Protein AF-A0AAV6UVA1-F1 (afdb_monomer_lite)

Organism: NCBI:txid931172

Structure (mmCIF, N/CA/C/O backbone):
data_AF-A0AAV6UVA1-F1
#
_entry.id   AF-A0AAV6UVA1-F1
#
loop_
_atom_site.group_PDB
_atom_site.id
_atom_site.type_symbol
_atom_site.label_atom_id
_atom_site.label_alt_id
_atom_site.label_comp_id
_atom_site.lab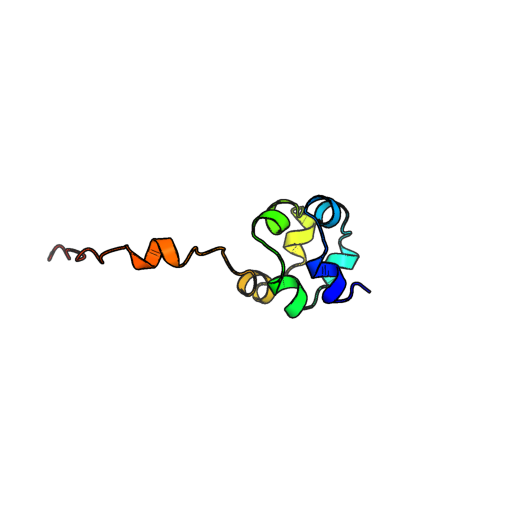el_asym_id
_atom_site.label_entity_id
_atom_site.label_seq_id
_atom_site.pdbx_PDB_ins_code
_atom_site.Cartn_x
_atom_site.Cartn_y
_atom_site.Cartn_z
_atom_site.occupancy
_atom_site.B_iso_or_equiv
_atom_site.auth_seq_id
_atom_site.auth_comp_id
_atom_site.auth_asym_id
_atom_site.auth_atom_id
_atom_site.pdbx_PDB_model_num
ATOM 1 N N . MET A 1 1 ? 15.780 -1.022 -6.633 1.00 56.16 1 MET A N 1
ATOM 2 C CA . MET A 1 1 ? 15.463 -0.773 -5.217 1.00 56.16 1 MET A CA 1
ATOM 3 C C . MET A 1 1 ? 14.736 0.551 -5.222 1.00 56.16 1 MET A C 1
ATOM 5 O O . MET A 1 1 ? 15.330 1.508 -5.697 1.00 56.16 1 MET A O 1
ATOM 9 N N . LEU A 1 2 ? 13.445 0.553 -4.891 1.00 62.88 2 LEU A N 1
ATOM 10 C CA . LEU A 1 2 ? 12.667 1.787 -4.790 1.00 62.88 2 LEU A CA 1
ATOM 11 C C . LEU A 1 2 ? 13.180 2.545 -3.561 1.00 62.88 2 LEU A C 1
ATOM 13 O O . LEU A 1 2 ? 13.314 1.937 -2.500 1.00 62.88 2 LEU A O 1
ATOM 17 N N . GLU A 1 3 ? 13.524 3.820 -3.699 1.00 66.50 3 GLU A N 1
ATOM 18 C CA . GLU A 1 3 ? 13.861 4.640 -2.538 1.00 66.50 3 GLU A CA 1
ATOM 19 C C . GLU A 1 3 ? 12.576 5.205 -1.907 1.00 66.50 3 GLU A C 1
ATOM 21 O O . GLU A 1 3 ? 11.599 5.460 -2.616 1.00 66.50 3 GLU A O 1
ATOM 26 N N . PRO A 1 4 ? 12.559 5.509 -0.595 1.00 63.53 4 PRO A N 1
ATOM 27 C CA . PRO A 1 4 ? 11.383 6.096 0.055 1.00 63.53 4 PRO A CA 1
ATOM 28 C C . PRO A 1 4 ? 10.900 7.409 -0.585 1.00 63.53 4 PRO A C 1
ATOM 30 O O . PRO A 1 4 ? 9.747 7.809 -0.426 1.00 63.53 4 PRO A O 1
ATOM 33 N N . ALA A 1 5 ? 11.785 8.119 -1.293 1.00 66.88 5 ALA A N 1
ATOM 34 C CA . ALA A 1 5 ? 11.433 9.317 -2.048 1.00 66.88 5 ALA A CA 1
ATOM 35 C C . ALA A 1 5 ? 10.599 9.003 -3.302 1.00 66.88 5 ALA A C 1
ATOM 37 O O . ALA A 1 5 ? 9.690 9.771 -3.616 1.00 66.88 5 ALA A O 1
ATOM 38 N N . ASP A 1 6 ? 10.859 7.872 -3.962 1.00 70.31 6 ASP A N 1
ATOM 39 C CA . ASP A 1 6 ? 10.147 7.438 -5.168 1.00 70.31 6 ASP A CA 1
ATOM 40 C C . ASP A 1 6 ? 8.688 7.101 -4.843 1.00 70.31 6 ASP A C 1
ATOM 42 O O . ASP A 1 6 ? 7.777 7.420 -5.600 1.00 70.31 6 ASP A O 1
ATOM 46 N N . ILE A 1 7 ? 8.447 6.549 -3.652 1.00 69.38 7 ILE A N 1
ATOM 47 C CA . ILE A 1 7 ? 7.120 6.107 -3.203 1.00 69.38 7 ILE A CA 1
ATOM 48 C C . ILE A 1 7 ? 6.183 7.278 -2.936 1.00 69.38 7 ILE A C 1
ATOM 50 O O . ILE A 1 7 ? 4.982 7.176 -3.163 1.00 69.38 7 ILE A O 1
ATOM 54 N N . ARG A 1 8 ? 6.730 8.438 -2.553 1.00 65.38 8 ARG A N 1
ATOM 55 C CA . ARG A 1 8 ? 5.951 9.683 -2.431 1.00 65.38 8 ARG A CA 1
ATOM 56 C C . ARG A 1 8 ? 5.479 10.233 -3.769 1.00 65.38 8 ARG A C 1
ATOM 58 O O . ARG A 1 8 ? 4.614 11.104 -3.772 1.00 65.38 8 ARG A O 1
ATOM 65 N N . MET A 1 9 ? 6.108 9.813 -4.863 1.00 71.25 9 MET A N 1
ATOM 66 C CA . MET A 1 9 ? 5.796 10.273 -6.212 1.00 71.25 9 MET A CA 1
ATOM 67 C C . MET A 1 9 ? 4.958 9.268 -6.999 1.00 71.25 9 MET A C 1
ATOM 69 O O . MET A 1 9 ? 4.548 9.605 -8.106 1.00 71.25 9 MET A O 1
ATOM 73 N N . LEU A 1 10 ? 4.693 8.077 -6.448 1.00 73.75 10 LEU A N 1
ATOM 74 C CA . LEU A 1 10 ? 3.860 7.085 -7.116 1.00 73.75 10 LEU A CA 1
ATOM 75 C C . LEU A 1 10 ? 2.439 7.619 -7.267 1.00 73.75 10 LEU A C 1
ATOM 77 O O . LEU A 1 10 ? 1.769 7.972 -6.296 1.00 73.75 10 LEU A O 1
ATOM 81 N N . GLU A 1 11 ? 1.972 7.641 -8.506 1.00 76.50 11 GLU A N 1
ATOM 82 C CA . GLU A 1 11 ? 0.569 7.827 -8.808 1.00 76.50 11 GLU A CA 1
ATOM 83 C C . GLU A 1 11 ? -0.175 6.485 -8.694 1.00 76.50 11 GLU A C 1
ATOM 85 O O . GLU A 1 11 ? 0.418 5.407 -8.808 1.00 76.50 11 GLU A O 1
ATOM 90 N N . PRO A 1 12 ? -1.515 6.497 -8.566 1.00 70.75 12 PRO A N 1
ATOM 91 C CA . PRO A 1 12 ? -2.298 5.262 -8.505 1.00 70.75 12 PRO A CA 1
ATOM 92 C C . PRO A 1 12 ? -2.110 4.327 -9.714 1.00 70.75 12 PRO A C 1
ATOM 94 O O . PRO A 1 12 ? -2.423 3.139 -9.634 1.00 70.75 12 PRO A O 1
ATOM 97 N N . ALA A 1 13 ? -1.657 4.854 -10.857 1.00 76.50 13 ALA A N 1
ATOM 98 C CA . ALA A 1 13 ? -1.313 4.053 -12.028 1.00 76.50 13 ALA A CA 1
ATOM 99 C C . ALA A 1 13 ? 0.005 3.284 -11.845 1.00 76.50 13 ALA A C 1
ATOM 101 O O . ALA A 1 13 ? 0.092 2.146 -12.301 1.00 76.50 13 ALA A O 1
ATOM 102 N N . ASP A 1 14 ? 0.976 3.860 -11.137 1.00 81.06 14 ASP A N 1
ATOM 103 C CA . ASP A 1 14 ? 2.276 3.241 -10.877 1.00 81.06 14 ASP A CA 1
ATOM 104 C C . ASP A 1 14 ? 2.143 2.095 -9.870 1.00 81.06 14 ASP A C 1
ATOM 106 O O . ASP A 1 14 ? 2.728 1.032 -10.058 1.00 81.06 14 ASP A O 1
ATOM 110 N N . ILE A 1 15 ? 1.273 2.256 -8.862 1.00 79.94 15 ILE A N 1
ATOM 111 C CA . ILE A 1 15 ? 0.956 1.202 -7.881 1.00 79.94 15 ILE A CA 1
ATOM 112 C C . ILE A 1 15 ? 0.432 -0.067 -8.574 1.00 79.94 15 ILE A C 1
ATOM 114 O O . ILE A 1 15 ? 0.754 -1.174 -8.156 1.00 79.94 15 ILE A O 1
ATOM 118 N N . ARG A 1 16 ? -0.343 0.074 -9.661 1.00 77.44 16 ARG A N 1
ATOM 119 C CA . ARG A 1 16 ? -0.844 -1.073 -10.446 1.00 77.44 16 ARG A CA 1
ATOM 120 C C . ARG A 1 16 ? 0.239 -1.809 -11.229 1.00 77.44 16 ARG A C 1
ATOM 122 O O . ARG A 1 16 ? -0.016 -2.914 -11.695 1.00 77.44 16 ARG A O 1
ATOM 129 N N . MET A 1 17 ? 1.380 -1.170 -11.466 1.00 81.44 17 MET A N 1
ATOM 130 C CA . MET A 1 17 ? 2.489 -1.762 -12.211 1.00 81.44 17 MET A CA 1
ATOM 131 C C . MET A 1 17 ? 3.510 -2.441 -11.299 1.00 81.44 17 MET A C 1
ATOM 133 O O . MET A 1 17 ? 4.431 -3.065 -11.819 1.00 81.44 17 MET A O 1
ATOM 137 N N . LEU A 1 18 ? 3.361 -2.331 -9.973 1.00 81.50 18 LEU A N 1
ATOM 138 C CA . LEU A 1 18 ? 4.255 -2.987 -9.027 1.00 81.50 18 LEU A CA 1
ATOM 139 C C . LEU A 1 18 ? 4.164 -4.502 -9.178 1.00 81.50 18 LEU A C 1
ATOM 141 O O . LEU A 1 18 ? 3.082 -5.089 -9.151 1.00 81.50 18 LEU A O 1
ATOM 145 N N . GLU A 1 19 ? 5.321 -5.142 -9.302 1.00 83.31 19 GLU A N 1
ATOM 146 C CA . GLU A 1 19 ? 5.402 -6.587 -9.258 1.00 83.31 19 GLU A CA 1
ATOM 147 C C . GLU A 1 19 ? 5.460 -7.071 -7.803 1.00 83.31 19 GLU A C 1
ATOM 149 O O . GLU A 1 19 ? 5.907 -6.356 -6.898 1.00 83.31 19 GLU A O 1
ATOM 154 N N . PRO A 1 20 ? 5.126 -8.346 -7.539 1.00 79.12 20 PRO A N 1
ATOM 155 C CA . PRO A 1 20 ? 5.192 -8.874 -6.182 1.00 79.12 20 PRO A CA 1
ATOM 156 C C . PRO A 1 20 ? 6.600 -8.825 -5.557 1.00 79.12 20 PRO A C 1
ATOM 158 O O . PRO A 1 20 ? 6.752 -8.868 -4.336 1.00 79.12 20 PRO A O 1
ATOM 161 N N . ALA A 1 21 ? 7.655 -8.763 -6.376 1.00 81.56 21 ALA A N 1
ATOM 162 C CA . ALA A 1 21 ? 9.019 -8.560 -5.895 1.00 81.56 21 ALA A CA 1
ATOM 163 C C . ALA A 1 21 ? 9.244 -7.140 -5.351 1.00 81.56 21 ALA A C 1
ATOM 165 O O . ALA A 1 21 ? 9.942 -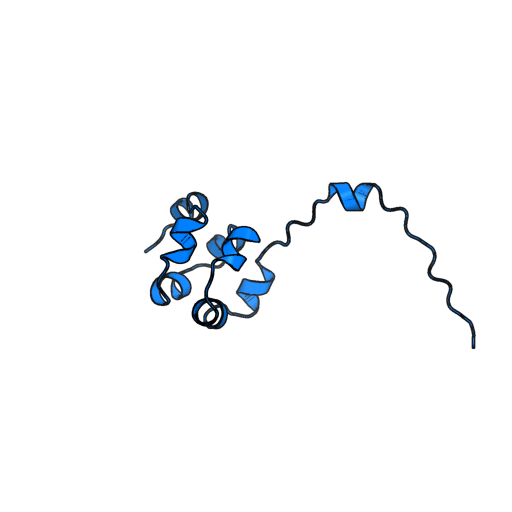6.999 -4.349 1.00 81.56 21 ALA A O 1
ATOM 166 N N . ASP A 1 22 ? 8.623 -6.125 -5.954 1.00 83.06 22 ASP A N 1
ATOM 167 C CA . ASP A 1 22 ? 8.731 -4.729 -5.520 1.00 83.06 22 ASP A CA 1
ATOM 168 C C . ASP A 1 22 ? 8.055 -4.535 -4.165 1.00 83.06 22 ASP A C 1
ATOM 170 O O . ASP A 1 22 ? 8.613 -3.924 -3.257 1.00 83.06 22 ASP A O 1
ATOM 174 N N . ILE A 1 23 ? 6.891 -5.161 -3.984 1.00 80.50 23 ILE A N 1
ATOM 175 C CA . ILE A 1 23 ? 6.113 -5.082 -2.741 1.00 80.50 23 ILE A CA 1
ATOM 176 C C . ILE A 1 23 ? 6.864 -5.710 -1.568 1.00 80.50 23 ILE A C 1
ATOM 178 O O . ILE A 1 23 ? 6.823 -5.192 -0.456 1.00 80.50 23 ILE A O 1
ATOM 182 N N . ARG A 1 24 ? 7.620 -6.786 -1.813 1.00 80.12 24 ARG A N 1
ATOM 183 C CA . ARG A 1 24 ? 8.495 -7.397 -0.797 1.00 80.12 24 ARG A CA 1
ATOM 184 C C . ARG A 1 24 ? 9.681 -6.527 -0.396 1.00 80.12 24 ARG A C 1
ATOM 186 O O . ARG A 1 24 ? 10.295 -6.809 0.629 1.00 80.12 24 ARG A O 1
ATOM 193 N N . MET A 1 25 ? 10.051 -5.548 -1.216 1.00 81.88 25 MET A N 1
ATOM 194 C CA . MET A 1 25 ? 11.145 -4.626 -0.915 1.00 81.88 25 MET A CA 1
ATOM 195 C C . MET A 1 25 ? 10.676 -3.373 -0.175 1.00 81.88 25 MET A C 1
ATOM 197 O O . MET A 1 25 ? 11.530 -2.596 0.238 1.00 81.88 25 MET A O 1
ATOM 201 N N . LEU A 1 26 ? 9.364 -3.180 0.005 1.00 80.62 26 LEU A N 1
ATOM 202 C CA . LEU A 1 26 ? 8.830 -2.036 0.737 1.00 80.62 26 LEU A CA 1
ATOM 203 C C . LEU A 1 26 ? 9.251 -2.086 2.205 1.00 80.62 26 LEU A C 1
ATOM 205 O O . LEU A 1 26 ? 9.059 -3.083 2.903 1.00 80.62 26 LEU A O 1
ATOM 209 N N . GLU A 1 27 ? 9.786 -0.973 2.687 1.00 82.31 27 GLU A N 1
ATOM 210 C CA . GLU A 1 27 ? 10.097 -0.780 4.090 1.00 82.31 27 GLU A CA 1
ATOM 211 C C . GLU A 1 27 ? 8.884 -0.223 4.860 1.00 82.31 27 GLU A C 1
ATOM 213 O O . GLU A 1 27 ? 7.970 0.384 4.295 1.00 82.31 27 GLU A O 1
ATOM 218 N N . PRO A 1 28 ? 8.875 -0.321 6.201 1.00 78.31 28 PRO A N 1
ATOM 219 C CA . PRO A 1 28 ? 7.813 0.262 7.021 1.00 78.31 28 PRO A CA 1
ATOM 220 C C . PRO A 1 28 ? 7.571 1.764 6.791 1.00 78.31 28 PRO A C 1
ATOM 222 O O . PRO A 1 28 ? 6.467 2.263 7.016 1.00 78.31 28 PRO A O 1
ATOM 225 N N . ALA A 1 29 ? 8.604 2.516 6.397 1.00 78.62 29 ALA A N 1
ATOM 226 C CA . ALA A 1 29 ? 8.475 3.937 6.076 1.00 78.62 29 ALA A CA 1
ATOM 227 C C . ALA A 1 29 ? 7.673 4.166 4.789 1.00 78.62 29 ALA A C 1
ATOM 229 O O . ALA A 1 29 ? 6.905 5.122 4.725 1.00 78.62 29 ALA A O 1
ATOM 230 N N . ASP A 1 30 ? 7.813 3.264 3.828 1.00 80.62 30 ASP A N 1
ATOM 231 C CA . ASP A 1 30 ? 7.171 3.310 2.522 1.00 80.62 30 ASP A CA 1
ATOM 232 C C . ASP A 1 30 ? 5.680 3.016 2.634 1.00 80.62 30 ASP A C 1
ATOM 234 O O . ASP A 1 30 ? 4.835 3.759 2.142 1.00 80.62 30 ASP A O 1
ATOM 238 N N . ILE A 1 31 ? 5.352 1.976 3.402 1.00 79.69 31 ILE A N 1
ATOM 239 C CA . ILE A 1 31 ? 3.974 1.565 3.673 1.00 79.69 31 ILE A CA 1
ATOM 240 C C . ILE A 1 31 ? 3.188 2.695 4.351 1.00 79.69 31 ILE A C 1
ATOM 242 O O . ILE A 1 31 ? 2.018 2.903 4.047 1.00 79.69 31 ILE A O 1
ATOM 246 N N . ARG A 1 32 ? 3.825 3.485 5.225 1.00 77.75 32 ARG A N 1
ATOM 247 C CA . ARG A 1 32 ? 3.192 4.660 5.858 1.00 77.75 32 ARG A CA 1
ATOM 248 C C . ARG A 1 32 ? 2.841 5.779 4.884 1.00 77.75 32 ARG A C 1
ATOM 250 O O . ARG A 1 32 ? 2.057 6.651 5.249 1.00 77.75 32 ARG A O 1
ATOM 257 N N . MET A 1 33 ? 3.468 5.814 3.713 1.00 78.12 33 MET A N 1
ATOM 258 C CA . MET A 1 33 ? 3.213 6.842 2.707 1.00 78.12 33 MET A CA 1
ATOM 259 C C . MET A 1 33 ? 2.074 6.461 1.762 1.00 78.12 33 MET A C 1
ATOM 261 O O . MET A 1 33 ? 1.552 7.349 1.096 1.00 78.12 33 MET A O 1
ATOM 265 N N . LEU A 1 34 ? 1.660 5.189 1.740 1.00 78.31 34 LEU A N 1
ATOM 266 C CA . LEU A 1 34 ? 0.536 4.728 0.931 1.00 78.31 34 LEU A CA 1
ATOM 267 C C . LEU A 1 34 ? -0.788 5.299 1.446 1.00 78.31 34 LEU A C 1
ATOM 269 O O . LEU A 1 34 ? -1.142 5.164 2.622 1.00 78.31 34 LEU A O 1
ATOM 273 N N . GLU A 1 35 ? -1.563 5.882 0.539 1.00 76.00 35 GLU A N 1
ATOM 274 C CA . GLU A 1 35 ? -2.905 6.363 0.819 1.00 76.00 35 GLU A CA 1
ATOM 275 C C . GLU A 1 35 ? -3.960 5.257 0.630 1.00 76.00 35 GLU A C 1
ATOM 277 O O . GLU A 1 35 ? -3.750 4.259 -0.067 1.00 76.00 35 GLU A O 1
ATOM 282 N N . PRO A 1 36 ? -5.182 5.435 1.174 1.00 75.06 36 PRO A N 1
ATOM 283 C CA . PRO A 1 36 ? -6.276 4.496 0.934 1.00 75.06 36 PRO A CA 1
ATOM 284 C C . PRO A 1 36 ? -6.625 4.273 -0.545 1.00 75.06 36 PRO A C 1
ATOM 286 O O . PRO A 1 36 ? -7.243 3.260 -0.873 1.00 75.06 36 PRO A O 1
ATOM 289 N N . ALA A 1 37 ? -6.305 5.223 -1.428 1.00 77.00 37 ALA A N 1
ATOM 290 C CA . ALA A 1 37 ? -6.487 5.066 -2.867 1.00 77.00 37 ALA A CA 1
ATOM 291 C C . ALA A 1 37 ? -5.478 4.076 -3.465 1.00 77.00 37 ALA A C 1
ATOM 293 O O . ALA A 1 37 ? -5.879 3.251 -4.282 1.00 77.00 37 ALA A O 1
ATOM 294 N N . ASP A 1 38 ? -4.232 4.097 -2.996 1.00 79.31 38 ASP A N 1
ATOM 295 C CA . ASP A 1 38 ? -3.149 3.232 -3.468 1.00 79.31 38 ASP A CA 1
ATOM 296 C C . ASP A 1 38 ? -3.400 1.781 -3.064 1.00 79.31 38 ASP A C 1
ATOM 298 O O . ASP A 1 38 ? -3.342 0.876 -3.891 1.00 79.31 38 ASP A O 1
ATOM 302 N N . ILE A 1 39 ? -3.840 1.557 -1.819 1.00 78.06 39 ILE A N 1
ATOM 303 C CA . ILE A 1 39 ? -4.202 0.217 -1.323 1.00 78.06 39 ILE A CA 1
ATOM 304 C C . ILE A 1 39 ? -5.296 -0.426 -2.193 1.00 78.06 39 ILE A C 1
ATOM 306 O O . ILE A 1 39 ? -5.314 -1.639 -2.381 1.00 78.06 39 ILE A O 1
ATOM 310 N N . ARG A 1 40 ? -6.224 0.371 -2.742 1.00 80.62 40 ARG A N 1
ATOM 311 C CA . ARG A 1 40 ? -7.295 -0.134 -3.623 1.00 80.62 40 ARG A CA 1
ATOM 312 C C . ARG A 1 40 ? 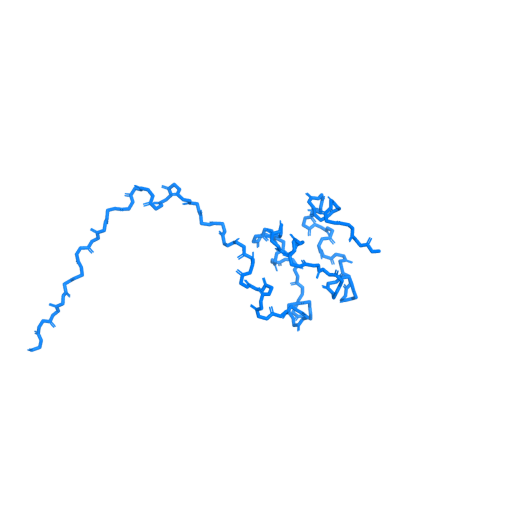-6.798 -0.560 -5.002 1.00 80.62 40 ARG A C 1
ATOM 314 O O . ARG A 1 40 ? -7.562 -1.197 -5.725 1.00 80.62 40 ARG A O 1
ATOM 321 N N . MET A 1 41 ? -5.585 -0.169 -5.377 1.00 83.19 41 MET A N 1
ATOM 322 C CA . MET A 1 41 ? -4.969 -0.533 -6.649 1.00 83.19 41 MET A CA 1
ATOM 323 C C . MET A 1 41 ? -4.145 -1.817 -6.559 1.00 83.19 41 MET A C 1
ATOM 325 O O . MET A 1 41 ? -3.875 -2.403 -7.603 1.00 83.19 41 MET A O 1
ATOM 329 N N . LEU A 1 42 ? -3.810 -2.266 -5.346 1.00 82.88 42 LEU A N 1
ATOM 330 C CA . LEU A 1 42 ? -3.112 -3.527 -5.104 1.00 82.88 42 LEU A CA 1
ATOM 331 C C . LEU A 1 42 ? -3.998 -4.734 -5.432 1.00 82.88 42 LEU A C 1
ATOM 333 O O . LEU A 1 42 ? -5.190 -4.775 -5.102 1.00 82.88 42 LEU A O 1
ATOM 337 N N . GLU A 1 43 ? -3.400 -5.758 -6.030 1.00 83.94 43 GLU A N 1
ATOM 338 C CA . GLU A 1 43 ? -4.055 -7.034 -6.276 1.00 83.94 43 GLU A CA 1
ATOM 339 C C . GLU A 1 43 ? -4.118 -7.901 -5.002 1.00 83.94 43 GLU A C 1
ATOM 341 O O . GLU A 1 43 ? -3.363 -7.722 -4.043 1.00 83.94 43 GLU A O 1
ATOM 346 N N . PRO A 1 44 ? -4.984 -8.929 -4.949 1.00 81.44 44 PRO A N 1
ATOM 347 C CA . PRO A 1 44 ? -5.016 -9.840 -3.805 1.00 81.44 44 PRO A CA 1
ATOM 348 C C . PRO A 1 44 ? -3.687 -10.565 -3.538 1.00 81.44 44 PRO A C 1
ATOM 350 O O . PRO A 1 44 ? -3.440 -10.979 -2.406 1.00 81.44 44 PRO A O 1
ATOM 353 N N . ALA A 1 45 ? -2.857 -10.776 -4.566 1.00 81.38 45 ALA A N 1
ATOM 354 C CA . ALA A 1 45 ? -1.533 -11.379 -4.416 1.00 81.38 45 ALA A CA 1
ATOM 355 C C . ALA A 1 45 ? -0.568 -10.450 -3.667 1.00 81.38 45 ALA A C 1
ATOM 357 O O . ALA A 1 45 ? 0.172 -10.919 -2.805 1.00 81.38 45 ALA A O 1
ATOM 358 N N . ASP A 1 46 ? -0.661 -9.153 -3.933 1.00 82.94 46 ASP A N 1
ATOM 359 C CA . ASP A 1 46 ? 0.137 -8.090 -3.329 1.00 82.94 46 ASP A CA 1
ATOM 360 C C . ASP A 1 46 ? -0.170 -7.940 -1.842 1.00 82.94 46 ASP A C 1
ATOM 362 O O . ASP A 1 46 ? 0.716 -7.984 -0.991 1.00 82.94 46 ASP A O 1
ATOM 366 N N . ILE A 1 47 ? -1.464 -7.885 -1.510 1.00 80.38 47 ILE A N 1
ATOM 367 C CA . ILE A 1 47 ? -1.943 -7.771 -0.126 1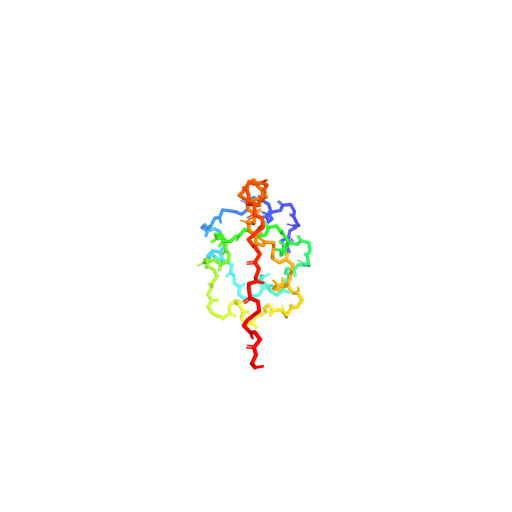.00 80.38 47 ILE A CA 1
ATOM 368 C C . ILE A 1 47 ? -1.485 -8.970 0.718 1.00 80.38 47 ILE A C 1
ATOM 370 O O . ILE A 1 47 ? -1.232 -8.827 1.911 1.00 80.38 47 ILE A O 1
ATOM 374 N N . ARG A 1 48 ? -1.348 -10.160 0.116 1.00 82.88 48 ARG A N 1
ATOM 375 C CA . ARG A 1 48 ? -0.844 -11.362 0.807 1.00 82.88 48 ARG A CA 1
ATOM 376 C C . ARG A 1 48 ? 0.644 -11.299 1.143 1.00 82.88 48 ARG A C 1
ATOM 378 O O . ARG A 1 48 ? 1.093 -12.129 1.929 1.00 82.88 48 ARG A O 1
ATOM 385 N N . MET A 1 49 ? 1.398 -10.390 0.530 1.00 83.12 49 MET A N 1
ATOM 386 C CA . MET A 1 49 ? 2.816 -10.195 0.832 1.00 83.12 49 MET A CA 1
ATOM 387 C C . MET A 1 49 ? 3.045 -9.192 1.960 1.00 83.12 49 MET A C 1
ATOM 389 O O . MET A 1 49 ? 4.128 -9.199 2.532 1.00 83.12 49 MET A O 1
ATOM 393 N N . LEU A 1 50 ? 2.033 -8.390 2.303 1.00 80.81 50 LEU A N 1
ATOM 394 C CA . LEU A 1 50 ? 2.081 -7.486 3.446 1.00 80.81 50 LEU A CA 1
ATOM 395 C C . LEU A 1 50 ? 1.956 -8.265 4.758 1.00 80.81 50 LEU A C 1
ATOM 397 O O . LEU A 1 50 ? 1.071 -9.111 4.933 1.00 80.81 50 LEU A O 1
ATOM 401 N N . GLU A 1 51 ? 2.808 -7.936 5.719 1.00 82.12 51 GLU A N 1
ATOM 402 C CA . GLU A 1 51 ? 2.713 -8.449 7.074 1.00 82.12 51 GLU A CA 1
ATOM 403 C C . GLU A 1 51 ? 1.622 -7.715 7.876 1.00 82.12 51 GLU A C 1
ATOM 405 O O . GLU A 1 51 ? 1.256 -6.570 7.593 1.00 82.12 51 GLU A O 1
ATOM 410 N N . PRO A 1 52 ? 1.104 -8.313 8.965 1.00 78.12 52 PRO A N 1
ATOM 411 C CA . PRO A 1 52 ? 0.155 -7.628 9.841 1.00 78.12 52 PRO A CA 1
ATOM 412 C C . PRO A 1 52 ? 0.682 -6.309 10.428 1.00 78.12 52 PRO A C 1
ATOM 414 O O . PRO A 1 52 ? -0.114 -5.441 10.793 1.00 78.12 52 PRO A O 1
ATOM 417 N N . ALA A 1 53 ? 2.005 -6.168 10.569 1.00 76.12 53 ALA A N 1
ATOM 418 C CA . ALA A 1 53 ? 2.636 -4.930 11.014 1.00 76.12 53 ALA A CA 1
ATOM 419 C C . ALA A 1 53 ? 2.478 -3.817 9.969 1.00 76.12 53 ALA A C 1
ATOM 421 O O . ALA A 1 53 ? 2.138 -2.696 10.342 1.00 76.12 53 ALA A O 1
ATOM 422 N N . ASP A 1 54 ? 2.615 -4.151 8.689 1.00 78.75 54 ASP A N 1
ATOM 423 C CA . ASP A 1 54 ? 2.493 -3.231 7.556 1.00 78.75 54 ASP A CA 1
ATOM 424 C C . ASP A 1 54 ? 1.077 -2.664 7.474 1.00 78.75 54 ASP A C 1
ATOM 426 O O . ASP A 1 54 ? 0.874 -1.452 7.450 1.00 78.75 54 ASP A O 1
ATOM 430 N N . ILE A 1 55 ? 0.072 -3.536 7.588 1.00 76.75 55 ILE A N 1
ATOM 431 C CA . ILE A 1 55 ? -1.346 -3.146 7.559 1.00 76.75 55 ILE A CA 1
ATOM 432 C C . ILE A 1 55 ? -1.689 -2.166 8.692 1.00 76.75 55 ILE A C 1
ATOM 434 O O . ILE A 1 55 ? -2.528 -1.284 8.526 1.00 76.75 55 ILE A O 1
ATOM 438 N N . ARG A 1 56 ? -1.037 -2.290 9.855 1.00 74.81 56 ARG A N 1
ATOM 439 C CA . ARG A 1 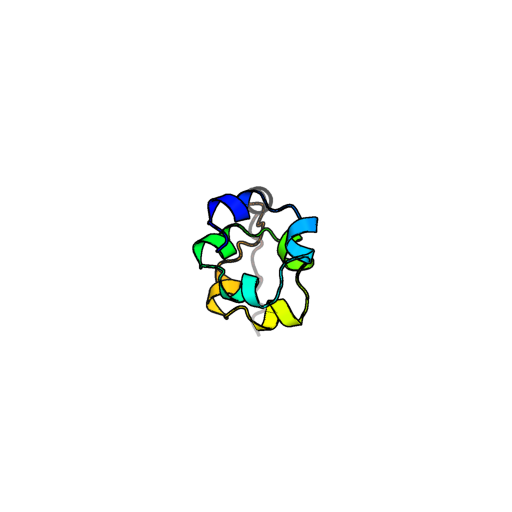56 ? -1.230 -1.365 10.987 1.00 74.81 56 ARG A CA 1
ATOM 440 C C . ARG A 1 56 ? -0.597 0.003 10.762 1.00 74.81 56 ARG A C 1
ATOM 442 O O . ARG A 1 56 ? -0.966 0.945 11.459 1.00 74.81 56 ARG A O 1
ATOM 449 N N . MET A 1 57 ? 0.381 0.097 9.866 1.00 72.69 57 MET A N 1
ATOM 450 C CA . MET A 1 57 ? 1.064 1.347 9.545 1.00 72.69 57 MET A CA 1
ATOM 451 C C . MET A 1 57 ? 0.358 2.152 8.459 1.00 72.69 57 MET A C 1
ATOM 453 O O . MET A 1 57 ? 0.632 3.344 8.342 1.00 72.69 57 MET A O 1
ATOM 457 N N . LEU A 1 58 ? -0.569 1.532 7.726 1.00 71.56 58 LEU A N 1
ATOM 458 C CA . LEU A 1 58 ? -1.471 2.225 6.816 1.00 71.56 58 LEU A CA 1
ATOM 459 C C . LEU A 1 58 ? -2.344 3.174 7.643 1.00 71.56 58 LEU A C 1
ATOM 461 O O . LEU A 1 58 ? -3.211 2.735 8.404 1.00 71.56 58 LEU A O 1
ATOM 465 N N . GLU A 1 59 ? -2.101 4.481 7.536 1.00 62.44 59 GLU A N 1
ATOM 466 C CA . GLU A 1 59 ? -2.948 5.460 8.206 1.00 62.44 59 GLU A CA 1
ATOM 467 C C . GLU A 1 59 ? -4.307 5.501 7.495 1.00 62.44 59 GLU A C 1
ATOM 469 O O . GLU A 1 59 ? -4.393 5.882 6.324 1.00 62.44 59 GLU A O 1
ATOM 474 N N . PRO A 1 60 ? -5.420 5.157 8.172 1.00 59.00 60 PRO A N 1
ATOM 475 C CA . PRO A 1 60 ? -6.715 5.512 7.632 1.00 59.00 60 PRO A CA 1
ATOM 476 C C . PRO A 1 60 ? -6.762 7.036 7.533 1.00 59.00 60 PRO A C 1
ATOM 478 O O . PRO A 1 60 ? -6.412 7.728 8.493 1.00 59.00 60 PRO A O 1
ATOM 481 N N . ALA A 1 61 ? -7.242 7.557 6.401 1.00 55.97 61 ALA A N 1
ATOM 482 C CA . ALA A 1 61 ? -7.564 8.970 6.223 1.00 55.97 61 ALA A CA 1
ATOM 483 C C . ALA A 1 61 ? -8.739 9.357 7.146 1.00 55.97 61 ALA A C 1
ATOM 485 O O . ALA A 1 61 ? -9.864 9.625 6.726 1.00 55.97 61 ALA A O 1
ATOM 486 N N . ILE A 1 62 ? -8.496 9.343 8.455 1.00 57.88 62 ILE A N 1
ATOM 487 C CA . ILE A 1 62 ? -9.385 9.846 9.480 1.00 57.88 62 ILE A CA 1
ATOM 488 C C . ILE A 1 62 ? -9.292 11.347 9.331 1.00 57.88 62 ILE A C 1
ATOM 490 O O . ILE A 1 62 ? -8.368 11.991 9.831 1.00 57.88 62 ILE A O 1
ATOM 494 N N . ASN A 1 63 ? -10.256 11.923 8.625 1.00 59.06 63 ASN A N 1
ATOM 495 C CA . ASN A 1 63 ? -10.362 13.361 8.589 1.00 59.06 63 ASN A CA 1
ATOM 496 C C . ASN A 1 63 ? -10.738 13.832 10.010 1.00 59.06 63 ASN A C 1
ATOM 498 O O . ASN A 1 63 ? -11.896 13.827 10.430 1.00 59.06 63 ASN A O 1
ATOM 502 N N . LYS A 1 64 ? -9.702 14.224 10.763 1.00 62.69 64 LYS A N 1
ATOM 503 C CA . LYS A 1 64 ? -9.754 14.676 12.160 1.00 62.69 64 LYS A CA 1
ATOM 504 C C . LYS A 1 64 ? -10.755 15.824 12.358 1.00 62.69 64 LYS A C 1
ATOM 506 O O . LYS A 1 64 ? -11.238 16.024 13.471 1.00 62.69 64 LYS A O 1
ATOM 511 N N . SER A 1 65 ? -11.113 16.554 11.293 1.00 64.81 65 SER A N 1
ATOM 512 C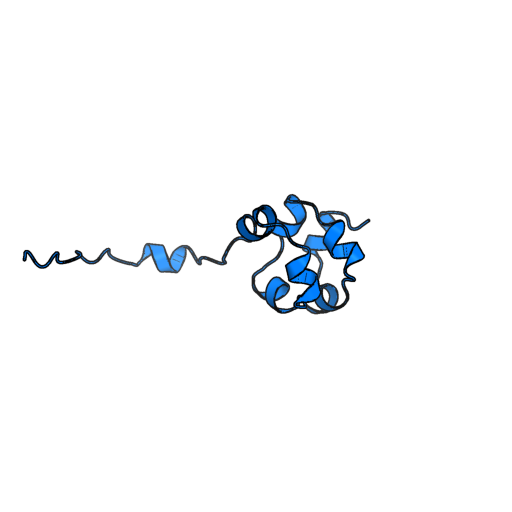 CA . SER A 1 65 ? -12.143 17.598 11.347 1.00 64.81 65 SER A CA 1
ATOM 513 C C . SER A 1 65 ? -13.561 17.047 11.539 1.00 64.81 65 SER A C 1
ATOM 515 O O . SER A 1 65 ? -14.337 17.674 12.260 1.00 64.81 65 SER A O 1
ATOM 517 N N . TYR A 1 66 ? -13.881 15.855 11.013 1.00 63.53 66 TYR A N 1
ATOM 518 C CA . TYR A 1 66 ? -15.177 15.210 11.268 1.00 63.53 66 TYR A CA 1
ATOM 519 C C . TYR A 1 66 ? -15.340 14.883 12.754 1.00 63.53 66 TYR A C 1
ATOM 521 O O . TYR A 1 66 ? -16.405 15.111 13.315 1.00 63.53 66 TYR A O 1
ATOM 529 N N . PHE A 1 67 ? -14.275 14.432 13.422 1.00 68.69 67 PHE A N 1
ATOM 530 C CA . PHE A 1 67 ? -14.311 14.088 14.848 1.00 68.69 67 PHE A CA 1
ATOM 531 C C . PHE A 1 67 ? -14.361 15.306 15.767 1.00 68.69 67 PHE A C 1
ATOM 533 O O . PHE A 1 67 ? -14.932 15.228 16.851 1.00 68.69 67 PHE A O 1
ATOM 540 N N . ARG A 1 68 ? -13.824 16.448 15.328 1.00 71.25 68 ARG A N 1
ATOM 541 C CA . ARG A 1 68 ? -13.808 17.683 16.124 1.00 71.25 68 ARG A CA 1
ATOM 542 C C . ARG A 1 68 ? -15.215 18.218 16.431 1.00 71.25 68 ARG A C 1
ATOM 544 O O . ARG A 1 68 ? -15.395 18.869 17.453 1.00 71.25 68 ARG A O 1
ATOM 551 N N . ASN A 1 69 ? -16.203 17.920 15.583 1.00 73.81 69 ASN A N 1
ATOM 552 C CA . ASN A 1 69 ? -17.586 18.394 15.729 1.00 73.81 69 ASN A CA 1
ATOM 553 C C . ASN A 1 69 ? -18.562 17.331 16.266 1.00 73.81 69 ASN A C 1
ATOM 555 O O . ASN A 1 69 ? -19.743 17.626 16.471 1.00 73.81 69 ASN A O 1
ATOM 559 N N . LEU A 1 70 ? -18.104 16.097 16.505 1.00 76.19 70 LEU A N 1
ATOM 560 C CA . LEU A 1 70 ? -18.951 15.046 17.064 1.00 76.19 70 LEU A CA 1
ATOM 561 C C . LEU A 1 70 ? -19.110 15.264 18.572 1.00 76.19 70 LEU A C 1
ATOM 563 O O . LEU A 1 70 ? -18.178 15.076 19.348 1.00 76.19 70 LEU A O 1
ATOM 567 N N . LYS A 1 71 ? -20.319 15.638 19.005 1.00 79.56 71 LYS A N 1
ATOM 568 C CA . LYS A 1 71 ? -20.668 15.623 20.431 1.00 79.56 71 LYS A CA 1
ATOM 569 C C . LYS A 1 71 ? -20.856 14.166 20.875 1.00 79.56 71 LYS A C 1
ATOM 571 O O . LYS A 1 71 ? -21.667 13.470 20.254 1.00 79.56 71 LYS A O 1
ATOM 576 N N . PRO A 1 72 ? -20.165 13.690 21.928 1.00 76.69 72 PRO A N 1
ATOM 577 C CA . PRO A 1 72 ? -20.371 12.339 22.432 1.00 76.69 72 PRO A CA 1
ATOM 578 C C . PRO A 1 72 ? -21.824 12.188 22.894 1.00 76.69 72 PRO A C 1
ATOM 580 O O . PRO A 1 72 ? -22.333 13.007 23.661 1.00 76.69 72 PRO A O 1
ATOM 583 N N . ARG A 1 73 ? -22.518 11.159 22.398 1.00 77.56 73 ARG A N 1
ATOM 584 C CA . ARG A 1 73 ? -23.864 10.819 22.873 1.00 77.56 73 ARG A CA 1
ATOM 585 C C . ARG A 1 73 ? -23.748 9.910 24.098 1.00 77.56 73 ARG A C 1
ATOM 587 O O . ARG A 1 73 ? -22.956 8.969 24.056 1.00 77.56 73 ARG A O 1
ATOM 594 N N . PRO A 1 74 ? -24.531 10.147 25.164 1.00 76.94 74 PRO A N 1
ATOM 595 C CA . PRO A 1 74 ? -24.543 9.256 26.314 1.00 76.94 74 PRO A CA 1
ATOM 596 C C . PRO A 1 74 ? -25.085 7.885 25.894 1.00 76.94 74 PRO A C 1
ATOM 598 O O . PRO A 1 74 ? -26.194 7.778 25.364 1.00 76.94 74 PRO A O 1
ATOM 601 N N . ILE A 1 75 ? -24.292 6.840 26.126 1.00 80.44 75 ILE A N 1
ATOM 602 C CA . ILE A 1 75 ? -24.721 5.451 25.967 1.00 80.44 75 ILE A CA 1
ATOM 603 C C . ILE A 1 75 ? -25.677 5.160 27.125 1.00 80.44 75 ILE A C 1
ATOM 605 O O . ILE A 1 75 ? -25.278 5.190 28.289 1.00 80.44 75 ILE A O 1
ATOM 609 N N . LYS A 1 76 ? -26.957 4.928 26.821 1.00 77.69 76 LYS A N 1
ATOM 610 C CA . LYS A 1 76 ? -27.922 4.475 27.826 1.00 77.69 76 LYS A CA 1
ATOM 611 C C . LYS A 1 76 ? -27.689 2.988 28.060 1.00 77.69 76 LYS A C 1
ATOM 613 O O . LYS A 1 76 ? -28.025 2.176 27.203 1.00 77.69 76 LYS A O 1
ATOM 618 N N . PHE A 1 77 ? -27.121 2.641 29.208 1.00 76.50 77 PHE A N 1
ATOM 619 C CA . PHE A 1 77 ? -27.159 1.267 29.686 1.00 76.50 77 PHE A CA 1
ATOM 620 C C . PHE A 1 77 ? -28.596 0.974 30.120 1.00 76.50 77 PHE A C 1
ATOM 622 O O . PHE A 1 77 ? -29.124 1.627 31.020 1.00 76.50 77 PHE A O 1
ATOM 629 N N . LEU A 1 78 ? -29.258 0.054 29.420 1.00 69.94 78 LEU A N 1
ATOM 630 C CA . LEU A 1 78 ? -30.494 -0.545 29.907 1.00 69.94 78 LEU A CA 1
ATOM 631 C C . LEU A 1 78 ? -30.099 -1.429 31.090 1.00 69.94 78 LEU A C 1
ATOM 633 O O . LEU A 1 78 ? -29.443 -2.451 30.899 1.00 69.94 78 LEU A O 1
ATOM 637 N N . SER A 1 79 ? -30.430 -0.996 32.303 1.00 69.50 79 SER A N 1
ATOM 638 C CA . SER A 1 79 ? -30.354 -1.859 33.479 1.00 69.50 79 SER A CA 1
ATOM 639 C C . SER A 1 79 ? -31.330 -3.021 33.276 1.00 69.50 79 SER A C 1
ATOM 641 O O . SER A 1 79 ? -32.509 -2.769 33.016 1.00 69.50 79 SER A O 1
ATOM 643 N N . LEU A 1 80 ? -30.820 -4.257 33.326 1.00 64.00 80 LEU A N 1
ATOM 644 C CA . LEU A 1 80 ? -31.634 -5.476 33.386 1.00 64.00 80 LEU A CA 1
ATOM 645 C C . LEU A 1 80 ? -32.295 -5.609 34.762 1.00 64.00 80 LEU A C 1
ATOM 647 O O . LEU A 1 80 ? -31.618 -5.259 35.758 1.00 64.00 80 LEU A O 1
#

pLDDT: mean 74.99, std 7.35, range [55.97, 83.94]

Radius of gyration: 17.75 Å; chains: 1; bounding box: 47×30×46 Å

Secondary structure (DSSP, 8-state):
---HHHHTT--HHHHTT--HHHHTT--HHHHTT--HHHHTTS-HHHHTTS-HHHHHHS-----HHHHHT-PPPP------

Foldseek 3Di:
DQDLVNLLVDDLVNLLVDDLVNLLVDDLSSLLSDAPSSVVSDDPSSVVSDDPSSVVSHDHPPVVVVVVPDDDDDDDDDDD

Sequence (80 aa):
MLEPADIRMLEPADIRMLEPADIRMLEPADIRMLEPADIRMLEPADIRMLEPADIRMLEPAINKSYFRNLKPRPIKFLSL